Protein AF-A0A818DS41-F1 (afdb_monomer_lite)

Foldseek 3Di:
DDPVVVVVVVVVVLVVLLVVLVVVLVCLVPDPDPDPVVLVVVLVVLVVQLVVLVVPLVDPPDDPVVVVSSVSSNVSSVVSNVVSVVVVVVVD

Radius of gyration: 16.25 Å; chains: 1; bounding box: 39×26×43 Å

Secondary structure (DSSP, 8-state):
--HHHHHHHHHHHHHHHHHHHHHHHHHHHH----SHHHHHHHHHHHHHHHHHHHHHHHS--S-HHHHHHHHHHHHHHHHHHHHHHHHHHTT-

Structure (mmCIF, N/CA/C/O backbone):
data_AF-A0A818DS41-F1
#
_entry.id   AF-A0A818DS41-F1
#
loop_
_atom_site.group_PDB
_atom_site.id
_atom_site.type_symbol
_atom_site.label_atom_id
_atom_site.label_alt_id
_atom_site.label_comp_id
_atom_site.label_asym_id
_atom_site.label_entity_id
_atom_site.label_seq_id
_atom_site.pdbx_PDB_ins_code
_atom_site.Cartn_x
_atom_site.Cartn_y
_atom_site.Cartn_z
_atom_site.occupancy
_atom_site.B_iso_or_equiv
_atom_site.auth_seq_id
_atom_site.auth_comp_id
_atom_site.auth_asym_id
_atom_site.auth_atom_id
_atom_site.pdbx_PDB_model_num
ATOM 1 N N . MET A 1 1 ? 18.497 15.847 -24.187 1.00 57.97 1 MET A N 1
ATOM 2 C CA . MET A 1 1 ? 18.537 15.283 -22.820 1.00 57.97 1 MET A CA 1
ATOM 3 C C . MET A 1 1 ? 19.472 14.085 -22.857 1.00 57.97 1 MET A C 1
ATOM 5 O O . MET A 1 1 ? 19.221 13.193 -23.663 1.00 57.97 1 MET A O 1
ATOM 9 N N . ASN A 1 2 ? 20.587 14.115 -22.125 1.00 64.62 2 ASN A N 1
ATOM 10 C CA . ASN A 1 2 ? 21.625 13.086 -22.233 1.00 64.62 2 ASN A CA 1
ATOM 11 C C . ASN A 1 2 ? 21.198 11.808 -21.476 1.00 64.62 2 ASN A C 1
ATOM 13 O O . ASN A 1 2 ? 20.361 11.860 -20.573 1.00 64.62 2 ASN A O 1
ATOM 17 N N . ALA A 1 3 ? 21.738 10.642 -21.841 1.00 63.66 3 ALA A N 1
ATOM 18 C CA . ALA A 1 3 ? 21.379 9.359 -21.222 1.00 63.66 3 ALA A CA 1
ATOM 19 C C . ALA A 1 3 ? 21.682 9.324 -19.708 1.00 63.66 3 ALA A C 1
ATOM 21 O O . ALA A 1 3 ? 20.958 8.675 -18.952 1.00 63.66 3 ALA A O 1
ATOM 22 N N . HIS A 1 4 ? 22.700 10.076 -19.277 1.00 65.88 4 HIS A N 1
ATOM 23 C CA . HIS A 1 4 ? 23.067 10.275 -17.875 1.00 65.88 4 HIS A CA 1
ATOM 24 C C . HIS A 1 4 ? 21.958 10.993 -17.082 1.00 65.88 4 HIS A C 1
ATOM 26 O O . HIS A 1 4 ? 21.534 10.499 -16.041 1.00 65.88 4 HIS A O 1
ATOM 32 N N . ASP A 1 5 ? 21.393 12.075 -17.628 1.00 65.69 5 ASP A N 1
ATOM 33 C CA . ASP A 1 5 ? 20.312 12.843 -16.984 1.00 65.69 5 ASP A CA 1
ATOM 34 C C . ASP A 1 5 ? 19.048 11.987 -16.800 1.00 65.69 5 ASP A C 1
ATOM 36 O O . ASP A 1 5 ? 18.371 12.038 -15.775 1.00 65.69 5 ASP A O 1
ATOM 40 N N . LYS A 1 6 ? 18.735 11.133 -17.786 1.00 67.31 6 LYS A N 1
ATOM 41 C CA . LYS A 1 6 ? 17.579 10.223 -17.729 1.00 67.31 6 LYS A CA 1
ATOM 42 C C . LYS A 1 6 ? 17.770 9.098 -16.703 1.00 67.31 6 LYS A C 1
ATOM 44 O O . LYS A 1 6 ? 16.786 8.604 -16.151 1.00 67.31 6 LYS A O 1
ATOM 49 N N . TYR A 1 7 ? 19.009 8.665 -16.472 1.00 66.94 7 TYR A N 1
ATOM 50 C CA . TYR A 1 7 ? 19.341 7.659 -15.463 1.00 66.94 7 TYR A CA 1
ATOM 51 C C . TYR A 1 7 ? 19.208 8.224 -14.042 1.00 66.94 7 TYR A C 1
ATOM 53 O O . TYR A 1 7 ? 18.660 7.547 -13.170 1.00 66.94 7 TYR A O 1
ATOM 61 N N . ASP A 1 8 ? 19.613 9.479 -13.843 1.00 79.06 8 ASP A N 1
ATOM 62 C CA . ASP A 1 8 ? 19.524 10.161 -12.549 1.00 79.06 8 ASP A CA 1
ATOM 63 C C . ASP A 1 8 ? 18.069 10.413 -12.131 1.00 79.06 8 ASP A C 1
ATOM 65 O O . ASP A 1 8 ? 17.650 10.041 -11.034 1.00 79.06 8 ASP A O 1
ATOM 69 N N . VAL A 1 9 ? 17.236 10.910 -13.053 1.00 82.88 9 VAL A N 1
ATOM 70 C CA . VAL A 1 9 ? 15.805 11.154 -12.789 1.00 82.88 9 VAL A CA 1
ATOM 71 C C . VAL A 1 9 ? 15.070 9.872 -12.382 1.00 82.88 9 VAL A C 1
ATOM 73 O O . VAL A 1 9 ? 14.236 9.897 -11.479 1.00 82.88 9 VAL A O 1
ATOM 76 N N . LYS A 1 10 ? 15.389 8.727 -13.003 1.00 80.94 10 LYS A N 1
ATOM 77 C CA . LYS A 1 10 ? 14.765 7.439 -12.654 1.00 80.94 10 LYS A CA 1
ATOM 78 C C . LYS A 1 10 ? 15.136 6.974 -11.243 1.00 80.94 10 LYS A C 1
ATOM 80 O O . LYS A 1 10 ? 14.276 6.445 -10.544 1.00 80.94 10 LYS A O 1
ATOM 85 N N . LYS A 1 11 ? 16.388 7.175 -10.818 1.00 84.88 11 LYS A N 1
ATOM 86 C CA . LYS A 1 11 ? 16.821 6.858 -9.448 1.00 84.88 11 LYS A CA 1
ATOM 87 C C . LYS A 1 11 ? 16.143 7.754 -8.422 1.00 84.88 11 LYS A C 1
ATOM 89 O O . LYS A 1 11 ? 15.656 7.246 -7.416 1.00 84.88 11 LYS A O 1
ATOM 94 N N . VAL A 1 12 ? 16.077 9.057 -8.696 1.00 88.06 12 VAL A N 1
ATOM 95 C CA . VAL A 1 12 ? 15.390 10.016 -7.824 1.00 88.06 12 VAL A CA 1
ATOM 96 C C . VAL A 1 12 ? 13.917 9.641 -7.688 1.00 88.06 12 VAL A C 1
ATOM 98 O O . VAL A 1 12 ? 13.443 9.496 -6.569 1.00 88.06 12 VAL A O 1
ATOM 101 N N . ALA A 1 13 ? 13.220 9.372 -8.797 1.00 85.75 13 ALA A N 1
ATOM 102 C CA . ALA A 1 13 ? 11.812 8.978 -8.774 1.00 85.75 13 ALA A CA 1
ATOM 103 C C . ALA A 1 13 ? 11.564 7.705 -7.948 1.00 85.75 13 ALA A C 1
ATOM 105 O O . ALA A 1 13 ? 10.602 7.644 -7.185 1.00 85.75 13 ALA A O 1
ATOM 106 N N . GLN A 1 14 ? 12.444 6.706 -8.062 1.00 86.12 14 GLN A N 1
ATOM 107 C CA . GLN A 1 14 ? 12.340 5.487 -7.261 1.00 86.12 14 GLN A CA 1
ATOM 108 C C . GLN A 1 14 ? 12.579 5.758 -5.770 1.00 86.12 14 GLN A C 1
ATOM 110 O O . GLN A 1 14 ? 11.813 5.278 -4.940 1.00 86.12 14 GLN A O 1
ATOM 115 N N . CYS A 1 15 ? 13.585 6.566 -5.432 1.00 88.44 15 CYS A N 1
ATOM 116 C CA . CYS A 1 15 ? 13.863 6.952 -4.050 1.00 88.44 15 CYS A CA 1
ATOM 117 C C . CYS A 1 15 ? 12.686 7.731 -3.442 1.00 88.44 15 CYS A C 1
ATOM 119 O O . CYS A 1 15 ? 12.217 7.406 -2.357 1.00 88.44 15 CYS A O 1
ATOM 121 N N . THR A 1 16 ? 12.134 8.702 -4.178 1.00 89.9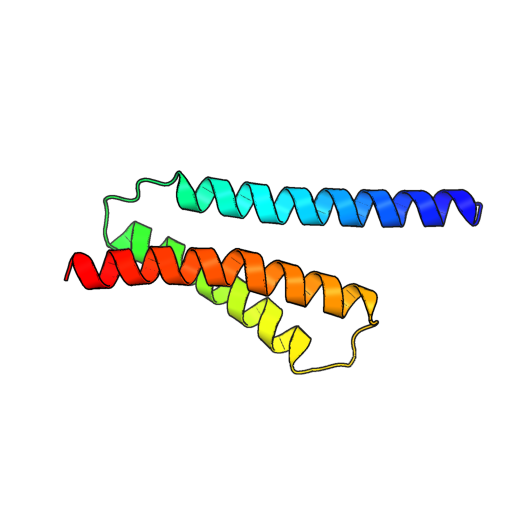4 16 THR A N 1
ATOM 122 C CA . THR A 1 16 ? 10.944 9.455 -3.761 1.00 89.94 16 THR A CA 1
ATOM 123 C C . THR A 1 16 ? 9.737 8.543 -3.561 1.00 89.94 16 THR A C 1
ATOM 125 O O . THR A 1 16 ? 8.990 8.725 -2.603 1.00 89.94 16 THR A O 1
ATOM 128 N N . TYR A 1 17 ? 9.548 7.550 -4.433 1.00 89.19 17 TYR A N 1
ATOM 129 C CA . TYR A 1 17 ? 8.476 6.572 -4.290 1.00 89.19 17 TYR A CA 1
ATOM 130 C C . TYR A 1 17 ? 8.636 5.715 -3.029 1.00 89.19 17 TYR A C 1
ATOM 132 O O . TYR A 1 17 ? 7.675 5.562 -2.277 1.00 89.19 17 TYR A O 1
ATOM 140 N N . ASP A 1 18 ? 9.837 5.191 -2.770 1.00 88.56 18 ASP A N 1
ATOM 141 C CA . ASP A 1 18 ? 10.115 4.405 -1.566 1.00 88.56 18 ASP A CA 1
ATOM 142 C C . ASP A 1 18 ? 9.874 5.241 -0.294 1.00 88.56 18 ASP A C 1
ATOM 144 O O . ASP A 1 18 ? 9.194 4.778 0.623 1.00 88.56 18 ASP A O 1
ATOM 148 N N . THR A 1 19 ? 10.353 6.491 -0.262 1.00 92.44 19 THR A N 1
ATOM 149 C CA . THR A 1 19 ? 10.105 7.426 0.849 1.00 92.44 19 THR A CA 1
ATOM 150 C C . THR A 1 19 ? 8.613 7.678 1.042 1.00 92.44 19 THR A C 1
ATOM 152 O O . THR A 1 19 ? 8.114 7.546 2.154 1.00 92.44 19 THR A O 1
ATOM 155 N N . PHE A 1 20 ? 7.866 7.937 -0.035 1.00 91.62 20 PHE A N 1
ATOM 156 C CA . PHE A 1 20 ? 6.420 8.142 0.040 1.00 91.62 20 PHE A CA 1
ATOM 157 C C . PHE A 1 20 ? 5.685 6.930 0.632 1.00 91.62 20 PHE A C 1
ATOM 159 O O . PHE A 1 20 ? 4.826 7.092 1.499 1.00 91.62 20 PHE A O 1
ATOM 166 N N . LEU A 1 21 ? 6.021 5.709 0.196 1.00 90.69 21 LEU A N 1
ATOM 167 C CA . LEU A 1 21 ? 5.411 4.497 0.748 1.00 90.69 21 LEU A CA 1
ATOM 168 C C . LEU A 1 21 ? 5.672 4.376 2.255 1.00 90.69 21 LEU A C 1
ATOM 170 O O . LEU A 1 21 ? 4.769 3.996 3.003 1.00 90.69 21 LEU A O 1
ATOM 174 N N . LEU A 1 22 ? 6.889 4.698 2.698 1.00 89.19 22 LEU A N 1
ATOM 175 C CA . LEU A 1 22 ? 7.268 4.657 4.108 1.00 89.19 22 LEU A CA 1
ATOM 176 C C . LEU A 1 22 ? 6.578 5.748 4.931 1.00 89.19 22 LEU A C 1
ATOM 178 O O . LEU A 1 22 ? 6.107 5.455 6.028 1.00 89.19 22 LEU A O 1
ATOM 182 N N . ASP A 1 23 ? 6.464 6.965 4.407 1.00 90.75 23 ASP A N 1
ATOM 183 C CA . ASP A 1 23 ? 5.806 8.078 5.096 1.00 90.75 23 ASP A CA 1
ATOM 184 C C . ASP A 1 23 ? 4.319 7.799 5.300 1.00 90.75 23 ASP A C 1
ATOM 186 O O . ASP A 1 23 ? 3.804 7.946 6.409 1.00 90.75 23 ASP A O 1
ATOM 190 N N . VAL A 1 24 ? 3.635 7.294 4.266 1.00 87.06 24 VAL A N 1
ATOM 191 C CA . VAL A 1 24 ? 2.246 6.837 4.403 1.00 87.06 24 VAL A CA 1
ATOM 192 C C . VAL A 1 24 ? 2.166 5.716 5.437 1.00 87.06 24 VAL A C 1
ATOM 194 O O . VAL A 1 24 ? 1.297 5.736 6.309 1.00 87.06 24 VAL A O 1
ATOM 197 N N . ALA A 1 25 ? 3.095 4.759 5.400 1.00 84.25 25 ALA A N 1
ATOM 198 C CA . ALA A 1 25 ? 3.107 3.658 6.351 1.00 84.25 25 ALA A CA 1
ATOM 199 C C . ALA A 1 25 ? 3.266 4.104 7.804 1.00 84.25 25 ALA A C 1
ATOM 201 O O . ALA A 1 25 ? 2.614 3.565 8.702 1.00 84.25 25 ALA A O 1
ATOM 202 N N . ASN A 1 26 ? 4.138 5.077 8.036 1.00 86.38 26 ASN A N 1
ATOM 203 C CA . ASN A 1 26 ? 4.384 5.643 9.351 1.00 86.38 26 ASN A CA 1
ATOM 204 C C . ASN A 1 26 ? 3.192 6.475 9.822 1.00 86.38 26 ASN A C 1
ATOM 206 O O . ASN A 1 26 ? 2.746 6.273 10.950 1.00 86.38 26 ASN A O 1
ATOM 210 N N . ALA A 1 27 ? 2.584 7.273 8.939 1.00 84.94 27 ALA A N 1
ATOM 211 C CA . ALA A 1 27 ? 1.359 8.002 9.248 1.00 84.94 27 ALA A CA 1
ATOM 212 C C . ALA A 1 27 ? 0.261 7.053 9.751 1.00 84.94 27 ALA A C 1
ATOM 214 O O . ALA A 1 27 ? -0.316 7.287 10.811 1.00 84.94 27 ALA A O 1
ATOM 215 N N . PHE A 1 28 ? 0.030 5.921 9.074 1.00 79.75 28 PHE A N 1
ATOM 216 C CA . PHE A 1 28 ? -0.945 4.925 9.536 1.00 79.75 28 PHE A CA 1
ATOM 217 C C . PHE A 1 28 ? -0.592 4.323 10.903 1.00 79.75 28 PHE A C 1
ATOM 219 O O . PHE A 1 28 ? -1.489 4.140 11.723 1.00 79.75 28 PHE A O 1
ATOM 226 N N . LYS A 1 29 ? 0.686 4.030 11.180 1.00 76.88 29 LYS A N 1
ATOM 227 C CA . LYS A 1 29 ? 1.119 3.497 12.488 1.00 76.88 29 LYS A CA 1
ATOM 228 C C . LYS A 1 29 ? 0.918 4.496 13.626 1.00 76.88 29 LYS A C 1
ATOM 230 O O . LYS A 1 29 ? 0.577 4.091 14.732 1.00 76.88 29 LYS A O 1
ATOM 235 N N . GLU A 1 30 ? 1.150 5.775 13.358 1.00 80.31 30 GLU A N 1
ATOM 236 C CA . GLU A 1 30 ? 1.013 6.855 14.338 1.00 80.31 30 GLU A CA 1
ATOM 237 C C . GLU A 1 30 ? -0.444 7.299 14.517 1.00 80.31 30 GLU A C 1
ATOM 239 O O . GLU A 1 30 ? -0.786 7.940 15.514 1.00 80.31 30 GLU A O 1
ATOM 244 N N . THR A 1 31 ? -1.332 6.937 13.584 1.00 74.62 31 THR A N 1
ATOM 245 C CA . THR A 1 31 ? -2.733 7.343 13.661 1.00 74.62 31 THR A CA 1
ATOM 246 C C . THR A 1 31 ? -3.447 6.593 14.788 1.00 74.62 31 THR A C 1
ATOM 248 O O . THR A 1 31 ? -3.847 5.435 14.659 1.00 74.62 31 THR A O 1
ATOM 251 N N . ASN A 1 32 ? -3.692 7.287 15.899 1.00 71.69 32 ASN A N 1
ATOM 252 C CA . ASN A 1 32 ? -4.524 6.791 16.991 1.00 71.69 32 ASN A CA 1
ATOM 253 C C . ASN A 1 32 ? -6.020 6.966 16.666 1.00 71.69 32 ASN A C 1
ATOM 255 O O . ASN A 1 32 ? -6.693 7.847 17.207 1.00 71.69 32 ASN A O 1
ATOM 259 N N . ILE A 1 33 ? -6.543 6.144 15.7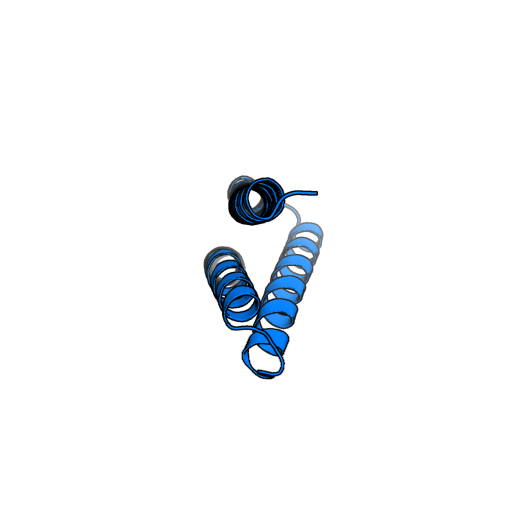50 1.00 77.19 33 ILE A N 1
ATOM 260 C CA . ILE A 1 33 ? -7.955 6.201 15.350 1.00 77.19 33 ILE A CA 1
ATOM 261 C C . ILE A 1 33 ? -8.833 5.556 16.427 1.00 77.19 33 ILE A C 1
ATOM 263 O O . ILE A 1 33 ? -8.942 4.325 16.532 1.00 77.19 33 ILE A O 1
ATOM 267 N N . LYS A 1 34 ? -9.478 6.410 17.227 1.00 77.31 34 LYS A N 1
ATOM 268 C CA . LYS A 1 34 ? -10.365 5.998 18.324 1.00 77.31 34 LYS A CA 1
ATOM 269 C C . LYS A 1 34 ? -11.771 5.640 17.853 1.00 77.31 34 LYS A C 1
ATOM 271 O O . LYS A 1 34 ? -12.414 4.797 18.470 1.00 77.31 34 LYS A O 1
ATOM 276 N N . ARG A 1 35 ? -12.259 6.277 16.785 1.00 81.75 35 ARG A N 1
ATOM 277 C CA . ARG A 1 35 ? -13.630 6.076 16.311 1.00 81.75 35 ARG A CA 1
ATOM 278 C C . ARG A 1 35 ? -13.726 4.870 15.362 1.00 81.75 35 ARG A C 1
ATOM 280 O O . ARG A 1 35 ? -12.926 4.772 14.428 1.00 81.75 35 ARG A O 1
ATOM 287 N N . PRO A 1 36 ? -14.684 3.947 15.567 1.00 81.06 36 PRO A N 1
ATOM 288 C CA . PRO A 1 36 ? -14.809 2.747 14.735 1.00 81.06 36 PRO A CA 1
ATOM 289 C C . PRO A 1 36 ? -15.046 3.021 13.241 1.00 81.06 36 PRO A C 1
ATOM 291 O O . PRO A 1 36 ? -14.549 2.283 12.391 1.00 81.06 36 PRO A O 1
ATOM 294 N N . ASP A 1 37 ? -15.787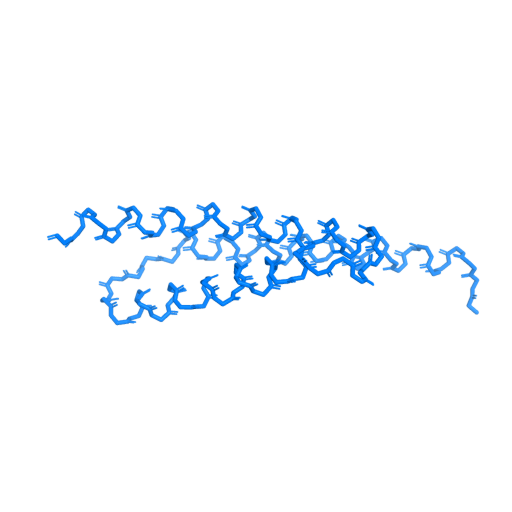 4.074 12.899 1.00 85.00 37 ASP A N 1
ATOM 295 C CA . ASP A 1 37 ? -16.096 4.465 11.520 1.00 85.00 37 ASP A CA 1
ATOM 296 C C . ASP A 1 37 ? -14.875 5.039 10.788 1.00 85.00 37 ASP A C 1
ATOM 298 O O . ASP A 1 37 ? -14.592 4.640 9.656 1.00 85.00 37 ASP A O 1
ATOM 302 N N . GLU A 1 38 ? -14.098 5.899 11.450 1.00 84.12 38 GLU A N 1
ATOM 303 C CA . GLU A 1 38 ? -12.814 6.393 10.941 1.00 84.12 38 GLU A CA 1
ATOM 304 C C . GLU A 1 38 ? -11.829 5.236 10.739 1.00 84.12 38 GLU A C 1
ATOM 306 O O . GLU A 1 38 ? -11.140 5.169 9.718 1.00 84.12 38 GLU A O 1
ATOM 311 N N . ARG A 1 39 ? -11.815 4.266 11.665 1.00 80.38 39 ARG A N 1
ATOM 312 C CA . ARG A 1 39 ? -10.943 3.092 11.563 1.00 80.38 39 ARG A CA 1
ATOM 313 C C . ARG A 1 39 ? -11.327 2.217 10.375 1.00 80.38 39 ARG A C 1
ATOM 315 O O . ARG A 1 39 ? -10.451 1.750 9.650 1.00 80.38 39 ARG A O 1
ATOM 322 N N . ARG A 1 40 ? -12.628 2.025 10.142 1.00 82.38 40 ARG A N 1
ATOM 323 C CA . ARG A 1 40 ? -13.138 1.297 8.974 1.00 82.38 40 ARG A CA 1
ATOM 324 C C . ARG A 1 40 ? -12.727 1.979 7.669 1.00 82.38 40 ARG A C 1
ATOM 326 O O . ARG A 1 40 ? -12.279 1.290 6.758 1.00 82.38 40 ARG A O 1
ATOM 333 N N . ARG A 1 41 ? -12.825 3.310 7.583 1.00 86.12 41 ARG A N 1
ATOM 334 C CA . ARG A 1 41 ? -12.380 4.069 6.398 1.00 86.12 41 ARG A CA 1
ATOM 335 C C . ARG A 1 41 ? -10.876 3.925 6.164 1.00 86.12 41 ARG A C 1
ATOM 337 O O . ARG A 1 41 ? -10.461 3.654 5.044 1.00 86.12 41 ARG A O 1
ATOM 344 N N . ALA A 1 42 ? -10.068 4.041 7.216 1.00 83.62 42 ALA A N 1
ATOM 345 C CA . ALA A 1 42 ? -8.623 3.834 7.139 1.00 83.62 42 ALA A CA 1
ATOM 346 C C . ALA A 1 42 ? -8.268 2.423 6.637 1.00 83.62 42 ALA A C 1
ATOM 348 O O . ALA A 1 42 ? -7.426 2.270 5.752 1.00 83.62 42 ALA A O 1
ATOM 349 N N . LEU A 1 43 ? -8.969 1.397 7.131 1.00 83.00 43 LEU A N 1
ATOM 350 C CA . LEU A 1 43 ? -8.794 0.022 6.667 1.00 83.00 43 LEU A CA 1
ATOM 351 C C . LEU A 1 43 ? -9.180 -0.146 5.190 1.00 83.00 43 LEU A C 1
ATOM 353 O O . LEU A 1 43 ? -8.458 -0.804 4.448 1.00 83.00 43 LEU A O 1
ATOM 357 N N . GLN A 1 44 ? -10.276 0.475 4.743 1.00 86.06 44 GLN A N 1
ATOM 358 C CA . GLN A 1 44 ? -10.689 0.450 3.335 1.00 86.06 44 GLN A CA 1
ATOM 359 C C . GLN A 1 44 ? -9.626 1.065 2.416 1.00 86.06 44 GLN A C 1
ATOM 361 O O . GLN A 1 44 ? -9.358 0.527 1.342 1.00 86.06 44 GLN A O 1
ATOM 366 N N . VAL A 1 45 ? -8.978 2.152 2.848 1.00 87.00 45 VAL A N 1
ATOM 367 C CA . VAL A 1 45 ? -7.867 2.766 2.105 1.00 87.00 45 VAL A CA 1
ATOM 368 C C . VAL A 1 45 ? -6.671 1.812 2.021 1.00 87.00 45 VAL A C 1
ATOM 370 O O . VAL A 1 45 ? -6.138 1.601 0.933 1.00 87.00 45 VAL A O 1
ATOM 373 N N . LEU A 1 46 ? -6.276 1.178 3.131 1.00 87.06 46 LEU A N 1
ATOM 374 C CA . LEU A 1 46 ? -5.195 0.182 3.128 1.00 87.06 46 LEU A CA 1
ATOM 375 C C . LEU A 1 46 ? -5.514 -0.999 2.198 1.00 87.06 46 LEU A C 1
ATOM 377 O O . LEU A 1 46 ? -4.677 -1.391 1.386 1.00 87.06 46 LEU A O 1
ATOM 381 N N . GLN A 1 47 ? -6.737 -1.531 2.270 1.00 86.44 47 GLN A N 1
ATOM 382 C CA . GLN A 1 47 ? -7.198 -2.630 1.419 1.00 86.44 47 GLN A CA 1
ATOM 383 C C . GLN A 1 47 ? -7.191 -2.257 -0.065 1.00 86.44 47 GLN A C 1
ATOM 385 O O . GLN A 1 47 ? -6.792 -3.078 -0.893 1.00 86.44 47 GLN A O 1
ATOM 390 N N . TYR A 1 48 ? -7.577 -1.024 -0.407 1.00 90.06 48 TYR A N 1
ATOM 391 C CA . TYR A 1 48 ? -7.497 -0.520 -1.776 1.00 90.06 48 TYR A CA 1
ATOM 392 C C . TYR A 1 48 ? -6.061 -0.572 -2.311 1.00 90.06 48 TYR A C 1
ATOM 394 O O . TYR A 1 48 ? -5.836 -1.117 -3.391 1.00 90.06 48 TYR A O 1
ATOM 402 N N . PHE A 1 49 ? -5.078 -0.074 -1.551 1.00 89.56 49 PHE A N 1
ATOM 403 C CA . PHE A 1 49 ? -3.675 -0.105 -1.974 1.00 89.56 49 PHE A CA 1
ATOM 404 C C . PHE A 1 49 ? -3.134 -1.531 -2.098 1.00 89.56 49 PHE A C 1
ATOM 406 O O . PHE A 1 49 ? -2.526 -1.858 -3.115 1.00 89.56 49 PHE A O 1
ATOM 413 N N . ILE A 1 50 ? -3.396 -2.396 -1.112 1.00 89.94 50 ILE A N 1
ATOM 414 C CA . ILE A 1 50 ? -2.979 -3.808 -1.144 1.00 89.94 50 ILE A CA 1
ATOM 415 C C . ILE A 1 50 ? -3.519 -4.495 -2.400 1.00 89.94 50 ILE A C 1
ATOM 417 O O . ILE A 1 50 ? -2.757 -5.144 -3.119 1.00 89.94 50 ILE A O 1
ATOM 421 N N . LYS A 1 51 ? -4.812 -4.314 -2.695 1.00 89.94 51 LYS A N 1
ATOM 422 C CA . LYS A 1 51 ? -5.440 -4.872 -3.893 1.00 89.94 51 LYS A CA 1
ATOM 423 C C . LYS A 1 51 ? -4.815 -4.302 -5.166 1.00 89.94 51 LYS A C 1
ATOM 425 O O . LYS A 1 51 ? -4.412 -5.067 -6.030 1.00 89.94 51 LYS A O 1
ATOM 430 N N . ALA A 1 52 ? -4.651 -2.984 -5.252 1.00 90.12 52 ALA A N 1
ATOM 431 C CA . ALA A 1 52 ? -4.059 -2.338 -6.421 1.00 90.12 52 ALA A CA 1
ATOM 432 C C . ALA A 1 52 ? -2.617 -2.806 -6.698 1.00 90.12 52 ALA A C 1
ATOM 434 O O . ALA A 1 52 ? -2.217 -2.925 -7.857 1.00 90.12 52 ALA A O 1
ATOM 435 N N . PHE A 1 53 ? -1.825 -3.077 -5.655 1.00 91.25 53 PHE A N 1
ATOM 436 C CA . PHE A 1 53 ? -0.495 -3.663 -5.812 1.00 91.25 53 PHE A CA 1
ATOM 437 C C . PHE A 1 53 ? -0.564 -5.123 -6.251 1.00 91.25 53 PHE A C 1
ATOM 439 O O . PHE A 1 53 ? 0.140 -5.495 -7.185 1.00 91.25 53 PHE A O 1
ATOM 446 N N . ARG A 1 54 ? -1.430 -5.926 -5.626 1.00 88.94 54 ARG A N 1
ATOM 447 C CA . ARG A 1 54 ? -1.592 -7.346 -5.943 1.00 88.94 54 ARG A CA 1
ATOM 448 C C . ARG A 1 54 ? -2.088 -7.581 -7.367 1.00 88.94 54 ARG A C 1
ATOM 450 O O . ARG A 1 54 ? -1.463 -8.348 -8.084 1.00 88.94 54 ARG A O 1
ATOM 457 N N . ASP A 1 55 ? -3.116 -6.859 -7.805 1.00 90.00 55 ASP A N 1
ATOM 458 C CA . ASP A 1 55 ? -3.671 -6.980 -9.160 1.00 90.00 55 ASP A CA 1
ATOM 459 C C . ASP A 1 55 ? -2.580 -6.758 -10.222 1.00 90.00 55 ASP A C 1
ATOM 461 O O . ASP A 1 55 ? -2.550 -7.425 -11.253 1.00 90.00 55 ASP A O 1
ATOM 465 N N . LYS A 1 56 ? -1.641 -5.846 -9.945 1.00 86.75 56 LYS A N 1
ATOM 466 C CA . LYS A 1 56 ? -0.495 -5.541 -10.807 1.00 86.75 56 LYS A CA 1
ATOM 467 C C . LYS A 1 56 ? 0.644 -6.561 -10.717 1.00 86.75 56 LYS A C 1
ATOM 469 O O . LYS A 1 56 ? 1.379 -6.705 -11.683 1.00 86.75 56 LYS A O 1
ATOM 474 N N . ILE A 1 57 ? 0.802 -7.253 -9.593 1.00 87.12 57 ILE A N 1
ATOM 475 C CA . ILE A 1 57 ? 1.759 -8.362 -9.450 1.00 87.12 57 ILE A CA 1
ATOM 476 C C . ILE A 1 57 ? 1.245 -9.599 -10.196 1.00 87.12 57 ILE A C 1
ATOM 478 O O . ILE A 1 57 ? 2.009 -10.246 -10.907 1.00 87.12 57 ILE A O 1
ATOM 482 N N . ASP A 1 58 ? -0.053 -9.883 -10.069 1.00 84.38 58 ASP A N 1
ATOM 483 C CA . ASP A 1 58 ? -0.707 -11.070 -10.628 1.00 84.38 58 ASP A CA 1
ATOM 484 C C . ASP A 1 58 ? -0.941 -10.961 -12.154 1.00 84.38 58 ASP A C 1
ATOM 486 O O . ASP A 1 58 ? -1.205 -11.965 -12.813 1.00 84.38 58 ASP A O 1
ATOM 490 N N . THR A 1 59 ? -0.801 -9.761 -12.740 1.00 78.88 59 THR A N 1
ATOM 491 C CA . THR A 1 59 ? -0.865 -9.513 -14.195 1.00 78.88 59 THR A CA 1
ATOM 492 C C . THR A 1 59 ? 0.477 -8.991 -14.728 1.00 78.88 59 THR A C 1
ATOM 494 O O . THR A 1 59 ? 0.682 -7.778 -14.835 1.00 78.88 59 THR A O 1
ATOM 497 N N . PRO A 1 60 ? 1.437 -9.874 -15.069 1.00 60.97 60 PRO A N 1
ATOM 498 C CA . PRO A 1 60 ? 2.786 -9.467 -15.441 1.00 60.97 60 PRO A CA 1
ATOM 499 C C . PRO A 1 60 ? 2.854 -9.018 -16.909 1.00 60.97 60 PRO A C 1
ATOM 501 O O . PRO A 1 60 ? 3.548 -9.605 -17.729 1.00 60.97 60 PRO A O 1
ATOM 504 N N . GLU A 1 61 ? 2.148 -7.941 -17.242 1.00 71.38 61 GLU A N 1
ATOM 505 C CA . GLU A 1 61 ? 2.445 -7.116 -18.426 1.00 71.38 61 GLU A CA 1
ATOM 506 C C . GLU A 1 61 ? 3.488 -6.029 -18.099 1.00 71.38 61 GLU A C 1
ATOM 508 O O . GLU A 1 61 ? 3.843 -5.203 -18.937 1.00 71.38 61 GLU A O 1
ATOM 513 N N . LEU A 1 62 ? 3.964 -6.001 -16.852 1.00 66.44 62 LEU A N 1
ATOM 514 C CA . LEU A 1 62 ? 4.831 -4.959 -16.322 1.00 66.44 62 LEU A CA 1
ATOM 515 C C . LEU A 1 62 ? 6.307 -5.227 -16.611 1.00 66.44 62 LEU A C 1
ATOM 517 O O . LEU A 1 62 ? 6.793 -6.354 -16.503 1.00 66.44 62 LEU A O 1
ATOM 521 N N . GLU A 1 63 ? 7.057 -4.154 -16.866 1.00 80.31 63 GLU A N 1
ATOM 522 C CA . GLU A 1 63 ? 8.514 -4.212 -16.795 1.00 80.31 63 GLU A CA 1
ATOM 523 C C . GLU A 1 63 ? 8.956 -4.659 -15.388 1.00 80.31 63 GLU A C 1
ATOM 525 O O . GLU A 1 63 ? 8.345 -4.297 -14.380 1.00 80.31 63 GLU A O 1
ATOM 530 N N . ILE A 1 64 ? 10.073 -5.393 -15.294 1.00 82.25 64 ILE A N 1
ATOM 531 C CA . ILE A 1 64 ? 10.618 -5.914 -14.021 1.00 82.25 64 ILE A CA 1
ATOM 532 C C . ILE A 1 64 ? 10.709 -4.820 -12.940 1.00 82.25 64 ILE A C 1
ATOM 534 O O . ILE A 1 64 ? 10.461 -5.076 -11.764 1.00 82.25 64 ILE A O 1
ATOM 538 N N . LYS A 1 65 ? 11.046 -3.584 -13.324 1.00 77.44 65 LYS A N 1
ATOM 539 C CA . LYS A 1 65 ? 11.168 -2.452 -12.390 1.00 77.44 65 LYS A CA 1
ATOM 540 C C . LYS A 1 65 ? 9.831 -2.046 -11.777 1.00 77.44 65 LYS A C 1
ATOM 542 O O . LYS A 1 65 ? 9.772 -1.805 -10.571 1.00 77.44 65 LYS A O 1
ATOM 547 N N . ASP A 1 66 ? 8.776 -2.026 -12.582 1.00 81.44 66 ASP A N 1
ATOM 548 C CA . ASP A 1 66 ? 7.428 -1.732 -12.111 1.00 81.44 66 ASP A CA 1
ATOM 549 C C . ASP A 1 66 ? 6.941 -2.850 -11.190 1.00 81.44 66 ASP A C 1
ATOM 551 O O . ASP A 1 66 ? 6.404 -2.567 -10.120 1.00 81.44 66 ASP A O 1
ATOM 555 N N . LEU A 1 67 ? 7.216 -4.114 -11.530 1.00 85.56 67 LEU A N 1
ATOM 556 C CA . LEU A 1 67 ? 6.899 -5.253 -10.668 1.00 85.56 67 LEU A CA 1
ATOM 557 C C . LEU A 1 67 ? 7.571 -5.134 -9.288 1.00 85.56 67 LEU A C 1
ATOM 559 O O . LEU A 1 67 ? 6.907 -5.295 -8.264 1.00 85.56 67 LEU A O 1
ATOM 563 N N . VAL A 1 68 ? 8.859 -4.774 -9.236 1.00 87.25 68 VAL A N 1
ATOM 564 C CA . VAL A 1 68 ? 9.586 -4.549 -7.970 1.00 87.25 68 VAL A CA 1
ATOM 565 C C . VAL A 1 68 ? 8.933 -3.435 -7.147 1.00 87.25 68 VAL A C 1
ATOM 567 O O . VAL A 1 68 ? 8.754 -3.598 -5.938 1.00 87.25 68 VAL A O 1
ATOM 570 N N . MET A 1 69 ? 8.527 -2.327 -7.773 1.00 87.75 69 MET A N 1
ATOM 571 C CA . MET A 1 69 ? 7.814 -1.254 -7.069 1.00 87.75 69 MET A CA 1
ATOM 572 C C . MET A 1 69 ? 6.488 -1.740 -6.475 1.00 87.75 69 MET A C 1
ATOM 574 O O . MET A 1 69 ? 6.181 -1.427 -5.324 1.00 87.75 69 MET A O 1
ATOM 578 N N . ARG A 1 70 ? 5.719 -2.545 -7.221 1.00 89.56 70 ARG A N 1
ATOM 579 C CA . ARG A 1 70 ? 4.446 -3.102 -6.738 1.00 89.56 70 ARG A CA 1
ATOM 580 C C . ARG A 1 70 ? 4.647 -4.082 -5.587 1.00 89.56 70 ARG A C 1
ATOM 582 O O . ARG A 1 70 ? 3.920 -3.989 -4.604 1.00 89.56 70 ARG A O 1
ATOM 589 N N . ILE A 1 71 ? 5.658 -4.950 -5.659 1.00 89.38 71 ILE A N 1
ATOM 590 C CA . ILE A 1 71 ? 6.012 -5.878 -4.572 1.00 89.38 71 ILE A CA 1
ATOM 591 C C . ILE A 1 71 ? 6.393 -5.109 -3.302 1.00 89.38 71 ILE A C 1
ATOM 593 O O . ILE A 1 71 ? 5.918 -5.441 -2.216 1.00 89.38 71 ILE A O 1
ATOM 597 N N . ARG A 1 72 ? 7.208 -4.052 -3.424 1.00 89.56 72 ARG A N 1
ATOM 598 C CA . ARG A 1 72 ? 7.573 -3.201 -2.280 1.00 89.56 72 ARG A CA 1
ATOM 599 C C . ARG A 1 72 ? 6.353 -2.528 -1.660 1.00 89.56 72 ARG A C 1
ATOM 601 O O . ARG A 1 72 ? 6.164 -2.625 -0.450 1.00 89.56 72 ARG A O 1
ATOM 608 N N . GLY A 1 73 ? 5.507 -1.905 -2.482 1.00 90.12 73 GLY A N 1
ATOM 609 C CA . GLY A 1 73 ? 4.253 -1.301 -2.031 1.00 90.12 73 GLY A CA 1
ATOM 610 C C . GLY A 1 73 ? 3.349 -2.307 -1.318 1.00 90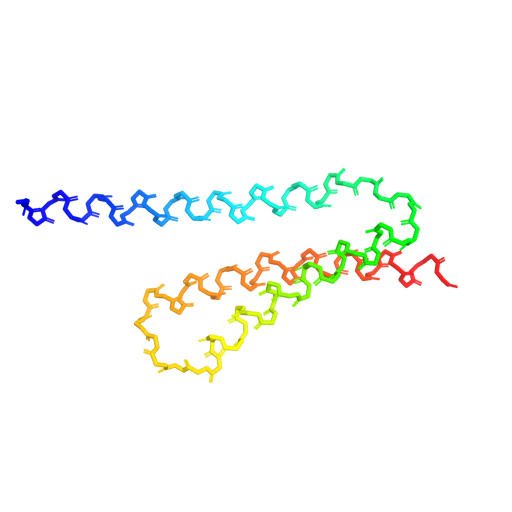.12 73 GLY A C 1
ATOM 611 O O . GLY A 1 73 ? 2.876 -2.036 -0.217 1.00 90.12 73 GLY A O 1
ATOM 612 N N . TYR A 1 74 ? 3.182 -3.504 -1.887 1.00 90.50 74 TYR A N 1
ATOM 613 C CA . TYR A 1 74 ? 2.417 -4.581 -1.262 1.00 90.50 74 TYR A CA 1
ATOM 614 C C . TYR A 1 74 ? 2.968 -4.941 0.122 1.00 90.50 74 TYR A C 1
ATOM 616 O O . TYR A 1 74 ? 2.216 -4.930 1.092 1.00 90.50 74 TYR A O 1
ATOM 624 N N . GLY A 1 75 ? 4.274 -5.201 0.241 1.00 89.50 75 GLY A N 1
ATOM 625 C CA . GLY A 1 75 ? 4.891 -5.592 1.512 1.00 89.50 75 GLY A CA 1
ATOM 626 C C . GLY A 1 75 ? 4.759 -4.525 2.604 1.00 89.50 75 GLY A C 1
ATOM 627 O O . GLY A 1 75 ? 4.443 -4.847 3.751 1.00 89.50 75 GLY A O 1
ATOM 628 N N . VAL A 1 76 ? 4.940 -3.250 2.247 1.00 89.88 76 VAL A N 1
ATOM 629 C CA . VAL A 1 76 ? 4.773 -2.126 3.181 1.00 89.88 76 VAL A CA 1
ATOM 630 C C . VAL A 1 76 ? 3.335 -2.060 3.697 1.00 89.88 76 VAL A C 1
ATOM 632 O O . VAL A 1 76 ? 3.121 -1.999 4.908 1.00 89.88 76 VAL A O 1
ATOM 635 N N . PHE A 1 77 ? 2.348 -2.113 2.800 1.00 87.31 77 PHE A N 1
ATOM 636 C CA . PHE A 1 77 ? 0.945 -1.918 3.166 1.00 87.31 77 PHE A CA 1
ATOM 637 C C . PHE A 1 77 ? 0.304 -3.157 3.803 1.00 87.31 77 PHE A C 1
ATOM 639 O O . PHE A 1 77 ? -0.509 -3.007 4.714 1.00 87.31 77 PHE A O 1
ATOM 646 N N . ALA A 1 78 ? 0.699 -4.369 3.405 1.00 86.31 78 ALA A N 1
ATOM 647 C CA . ALA A 1 78 ? 0.226 -5.613 4.012 1.00 86.31 78 ALA A CA 1
ATOM 648 C C . ALA A 1 78 ? 0.628 -5.714 5.493 1.00 86.31 78 ALA A C 1
ATOM 650 O O . ALA A 1 78 ? -0.216 -6.008 6.336 1.00 86.31 78 ALA A O 1
ATOM 651 N N . ASN A 1 79 ? 1.873 -5.358 5.830 1.00 84.69 79 ASN A N 1
ATOM 652 C CA . ASN A 1 79 ? 2.356 -5.324 7.216 1.00 84.69 79 ASN A CA 1
ATOM 653 C C . ASN A 1 79 ? 1.540 -4.355 8.095 1.00 84.69 79 ASN A C 1
ATOM 655 O O . ASN A 1 79 ? 1.239 -4.639 9.253 1.00 84.69 79 ASN A O 1
ATOM 659 N N . ILE A 1 80 ? 1.142 -3.201 7.551 1.00 82.69 80 ILE A N 1
ATOM 660 C CA . ILE A 1 80 ? 0.259 -2.270 8.270 1.00 82.69 80 ILE A CA 1
ATOM 661 C C . ILE A 1 80 ? -1.127 -2.887 8.435 1.00 82.69 80 ILE A C 1
ATOM 663 O O . ILE A 1 80 ? -1.681 -2.838 9.531 1.00 82.69 80 ILE A O 1
ATOM 667 N N . GLY A 1 81 ? -1.673 -3.464 7.360 1.00 76.56 81 GLY A N 1
ATOM 668 C CA . GLY A 1 81 ? -2.983 -4.105 7.346 1.00 76.56 81 GLY A CA 1
ATOM 669 C C . GLY A 1 81 ? -3.118 -5.175 8.426 1.00 76.56 81 GLY A C 1
ATOM 670 O O . GLY A 1 81 ? -4.089 -5.136 9.175 1.00 76.56 81 GLY A O 1
ATOM 671 N N . GLU A 1 82 ? -2.127 -6.057 8.576 1.00 74.44 82 GLU A N 1
ATOM 672 C CA . GLU A 1 82 ? -2.101 -7.075 9.638 1.00 74.44 82 GLU A CA 1
ATOM 673 C C . GLU A 1 82 ? -2.130 -6.458 11.039 1.00 74.44 82 GLU A C 1
ATOM 675 O O . GLU A 1 82 ? -2.909 -6.883 11.893 1.00 74.44 82 GLU A O 1
ATOM 680 N N . LYS A 1 83 ? -1.341 -5.404 11.283 1.00 71.94 83 LYS A N 1
ATOM 681 C CA . LYS A 1 83 ? -1.341 -4.709 12.581 1.00 71.94 83 LYS A CA 1
ATOM 682 C C . LYS A 1 83 ? -2.672 -4.012 12.863 1.00 71.94 83 LYS A C 1
ATOM 684 O O . LYS A 1 83 ? -3.131 -4.013 14.003 1.00 71.94 83 LYS A O 1
ATOM 689 N N . PHE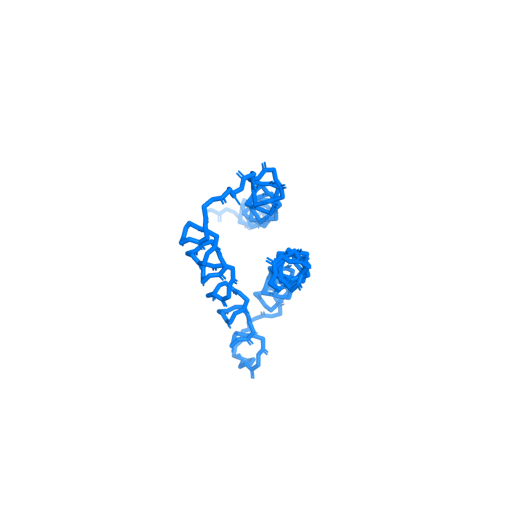 A 1 84 ? -3.297 -3.433 11.840 1.00 71.00 84 PHE A N 1
ATOM 690 C CA . PHE A 1 84 ? -4.592 -2.760 11.952 1.00 71.00 84 PHE A CA 1
ATOM 691 C C . PHE A 1 84 ? -5.754 -3.746 12.148 1.00 71.00 84 PHE A C 1
ATOM 693 O O . PHE A 1 84 ? -6.648 -3.482 12.952 1.00 71.00 84 PHE A O 1
ATOM 700 N N . LEU A 1 85 ? -5.735 -4.886 11.450 1.00 66.69 85 LEU A N 1
ATOM 701 C CA . LEU A 1 85 ? -6.712 -5.971 11.596 1.00 66.69 85 LEU A CA 1
ATOM 702 C C . LEU A 1 85 ? -6.586 -6.657 12.956 1.00 66.69 85 LEU A C 1
ATOM 704 O O . LEU A 1 85 ? -7.586 -6.797 13.654 1.00 66.69 85 LEU A O 1
ATOM 708 N N . GLY A 1 86 ? -5.364 -6.969 13.394 1.00 63.91 86 GLY A N 1
ATOM 709 C CA . GLY A 1 86 ? -5.131 -7.530 14.725 1.00 63.91 86 GLY A CA 1
ATOM 710 C C . GLY A 1 86 ? -5.575 -6.597 15.861 1.00 63.91 86 GLY A C 1
ATOM 711 O O . GLY A 1 86 ? -5.960 -7.062 16.930 1.00 63.91 86 GLY A O 1
ATOM 712 N N . LEU A 1 87 ? -5.575 -5.275 15.646 1.00 58.59 87 LEU A N 1
ATOM 713 C CA . LEU A 1 87 ? -6.162 -4.302 16.578 1.00 58.59 87 LEU A CA 1
ATOM 714 C C . LEU A 1 87 ? -7.697 -4.310 16.567 1.00 58.59 87 LEU A C 1
ATOM 716 O O . LEU A 1 87 ? -8.303 -4.023 17.596 1.00 58.59 87 LEU A O 1
ATOM 720 N N . LEU A 1 88 ? -8.332 -4.598 15.429 1.00 56.34 88 LEU A N 1
ATOM 721 C CA . LEU A 1 88 ? -9.789 -4.704 15.318 1.00 56.34 88 LEU A CA 1
ATOM 722 C C . LEU A 1 88 ? -10.315 -5.957 16.021 1.00 56.34 88 LEU A C 1
ATOM 724 O O . LEU A 1 88 ? -11.219 -5.828 16.835 1.00 56.34 88 LEU A O 1
ATOM 728 N N . GLU A 1 89 ? -9.704 -7.118 15.777 1.00 57.88 89 GLU A N 1
ATOM 729 C CA . GLU A 1 89 ? -10.107 -8.395 16.393 1.00 57.88 89 GLU A CA 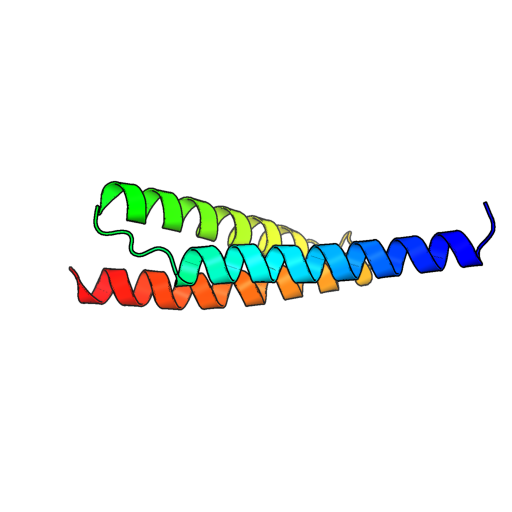1
ATOM 730 C C . GLU A 1 89 ? -9.924 -8.415 17.916 1.00 57.88 89 GLU A C 1
ATOM 732 O O . GLU A 1 89 ? -10.627 -9.130 18.614 1.00 57.88 89 GLU A O 1
ATOM 737 N N . ARG A 1 90 ? -8.997 -7.614 18.459 1.00 54.38 90 ARG A N 1
ATOM 738 C CA . ARG A 1 90 ? -8.802 -7.477 19.915 1.00 54.38 90 ARG A CA 1
ATOM 739 C C . ARG A 1 90 ? -9.812 -6.552 20.597 1.00 54.38 90 ARG A C 1
ATOM 741 O O . ARG A 1 90 ? -9.826 -6.488 21.823 1.00 54.38 90 ARG A O 1
ATOM 748 N N . LEU A 1 91 ? -10.569 -5.770 19.829 1.00 51.41 91 LEU A N 1
ATOM 749 C CA . LEU A 1 91 ? -11.501 -4.754 20.336 1.00 51.41 91 LEU A CA 1
ATOM 750 C C . LEU A 1 91 ? -12.977 -5.110 20.100 1.00 51.41 91 LEU A C 1
ATOM 752 O O . LEU A 1 91 ? -13.846 -4.340 20.511 1.00 51.41 91 LEU A O 1
ATOM 756 N N . THR A 1 92 ? -13.246 -6.241 19.448 1.00 48.09 92 THR A N 1
ATOM 757 C CA . THR A 1 92 ? -14.568 -6.857 19.250 1.00 48.09 92 THR A CA 1
ATOM 758 C C . THR A 1 92 ? -14.671 -8.135 20.057 1.00 48.09 92 THR A C 1
ATOM 760 O O . THR A 1 92 ? -15.739 -8.352 20.661 1.00 48.09 92 THR A O 1
#

pLDDT: mean 80.25, std 10.67, range [48.09, 92.44]

Sequence (92 aa):
MNAHDKYDVKKVAQCTYDTFLLDVANAFKETNIKRPDERRRALQVLQYFIKAFRDKIDTPELEIKDLVMRIRGYGVFANIGEKFLGLLERLT